Protein AF-A0A7K2CS00-F1 (afdb_monomer_lite)

Foldseek 3Di:
DDDPVCVVVVLCVCCVVPNPVSSVVVVVVVVVVVVVVVVCLVVVPADDPVVCLLCQCVCVVVVVVPDPSVVSYDDDDPVSSVVSVVCNVVVVVVCVVPVPPPPD

Sequence (104 aa):
MTDPDQLPEARAAVVDRLGEAALVDAAGVIGAFQRMNRLADATGLPVDKPLAVLTAGLDDELGIQGFYTAQHSKRLPWVVRKLGQMMRPFGSVMMKVLAPKNDV

pLDDT: mean 82.12, std 12.41, range [46.59, 98.19]

Radius of gyration: 18.4 Å; chains: 1; bounding box: 37×36×40 Å

Secondary structure (DSSP, 8-state):
---GGGHHHHHHHHHHHHHHHHHHHHHHHHHHHHHHHHHHHHHTPPPPHHHHHHTTTHHHHTTGGGSGGGGGS-PPPHHHHHHHHHHHHHHHHHHHHHS-----

Structure (mmCIF, N/CA/C/O backbone):
data_AF-A0A7K2CS00-F1
#
_entry.id   AF-A0A7K2CS00-F1
#
loop_
_atom_site.group_PDB
_atom_site.id
_atom_site.type_symbol
_atom_site.label_atom_id
_atom_site.label_alt_id
_atom_site.label_comp_id
_atom_site.label_asym_id
_atom_site.label_entity_id
_atom_site.label_seq_id
_atom_site.pdbx_PDB_ins_code
_atom_site.Cartn_x
_atom_site.Cartn_y
_atom_site.Cartn_z
_atom_site.occupancy
_atom_site.B_iso_or_equiv
_atom_site.auth_seq_id
_atom_site.auth_comp_id
_atom_site.auth_asym_id
_atom_site.auth_atom_id
_atom_site.pdbx_PDB_model_num
ATOM 1 N N . MET A 1 1 ? -10.227 7.711 -9.360 1.00 47.72 1 MET A N 1
ATOM 2 C CA . MET A 1 1 ? -10.472 8.911 -8.532 1.00 47.72 1 MET A CA 1
ATOM 3 C C . MET A 1 1 ? -11.641 8.573 -7.639 1.00 47.72 1 MET A C 1
ATOM 5 O O . MET A 1 1 ? -12.646 8.128 -8.168 1.00 47.72 1 MET A O 1
ATOM 9 N N . THR A 1 2 ? -11.458 8.639 -6.322 1.00 54.97 2 THR A N 1
ATOM 10 C CA . THR A 1 2 ? -12.511 8.340 -5.347 1.00 54.97 2 THR A CA 1
ATOM 11 C C . THR A 1 2 ? -13.691 9.265 -5.594 1.00 54.97 2 THR A C 1
ATOM 13 O O . THR A 1 2 ? -13.493 10.476 -5.670 1.00 54.97 2 THR A O 1
ATOM 16 N N . ASP A 1 3 ? -14.878 8.696 -5.739 1.00 69.81 3 ASP A N 1
ATOM 17 C CA . ASP A 1 3 ? -16.114 9.461 -5.739 1.00 69.81 3 ASP A CA 1
ATOM 18 C C . ASP A 1 3 ? -16.366 9.928 -4.291 1.00 69.81 3 ASP A C 1
ATOM 20 O O . ASP A 1 3 ? -16.501 9.072 -3.406 1.00 69.81 3 ASP A O 1
ATOM 24 N N . PRO A 1 4 ? -16.326 11.242 -3.986 1.00 72.88 4 PRO A N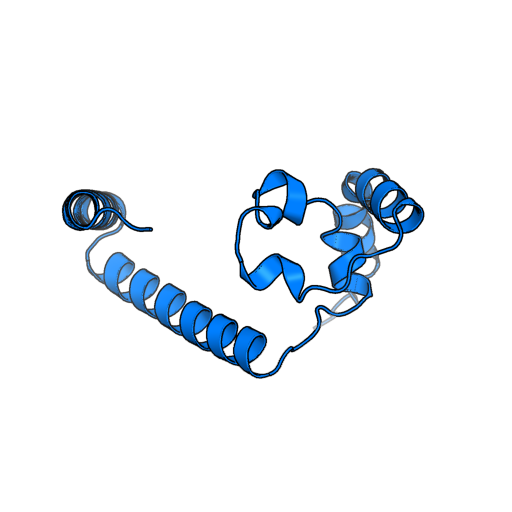 1
ATOM 25 C CA . PRO A 1 4 ? -16.518 11.751 -2.625 1.00 72.88 4 PRO A CA 1
ATOM 26 C C . PRO A 1 4 ? -17.820 11.254 -1.995 1.00 72.88 4 PRO A C 1
ATOM 28 O O . PRO A 1 4 ? -17.876 11.062 -0.778 1.00 72.88 4 PRO A O 1
ATOM 31 N N . ASP A 1 5 ? -18.816 10.977 -2.834 1.00 82.31 5 ASP A N 1
ATOM 32 C CA . ASP A 1 5 ? -20.148 10.548 -2.432 1.00 82.31 5 ASP A CA 1
ATOM 33 C C . ASP A 1 5 ? -20.166 9.093 -1.920 1.00 82.31 5 ASP A C 1
ATOM 35 O O . ASP A 1 5 ? -21.040 8.724 -1.140 1.00 82.31 5 ASP A O 1
ATOM 39 N N . GLN A 1 6 ? -19.156 8.278 -2.259 1.00 87.94 6 GLN A N 1
ATOM 40 C CA . GLN A 1 6 ? -19.034 6.877 -1.814 1.00 87.94 6 GLN A CA 1
ATOM 41 C C . GLN A 1 6 ? -18.265 6.712 -0.493 1.00 87.94 6 GLN A C 1
ATOM 43 O O . GLN A 1 6 ? -18.300 5.652 0.139 1.00 87.94 6 GLN A O 1
ATOM 48 N N . LEU A 1 7 ? -17.543 7.744 -0.046 1.00 89.75 7 LEU A N 1
ATOM 49 C CA . LEU A 1 7 ? -16.740 7.671 1.179 1.00 89.75 7 LEU A CA 1
ATOM 50 C C . LEU A 1 7 ? -17.563 7.427 2.455 1.00 89.75 7 LEU A C 1
ATOM 52 O O . LEU A 1 7 ? -17.100 6.644 3.291 1.00 89.75 7 LEU A O 1
ATOM 56 N N . PRO A 1 8 ? -18.734 8.064 2.659 1.00 93.44 8 PRO A N 1
ATOM 57 C CA . PRO A 1 8 ? -19.560 7.801 3.834 1.00 93.44 8 PRO A CA 1
ATOM 58 C C . PRO A 1 8 ? -20.014 6.340 3.909 1.00 93.44 8 PRO A C 1
ATOM 60 O O . PRO A 1 8 ? -19.909 5.728 4.970 1.00 93.44 8 PRO A O 1
ATOM 63 N N . GLU A 1 9 ? -20.433 5.766 2.779 1.00 94.12 9 GLU A N 1
ATOM 64 C CA . GLU A 1 9 ? -20.885 4.374 2.689 1.00 94.12 9 GLU A CA 1
ATOM 65 C C . GLU A 1 9 ? -19.754 3.392 3.022 1.00 94.12 9 GLU A C 1
ATOM 67 O O . GLU A 1 9 ? -19.920 2.507 3.861 1.00 94.12 9 GLU A O 1
ATOM 72 N N . ALA A 1 10 ? -18.564 3.593 2.447 1.00 93.06 10 ALA A N 1
ATOM 73 C CA . ALA A 1 10 ? -17.408 2.746 2.733 1.00 93.06 10 ALA A CA 1
ATOM 74 C C . ALA A 1 10 ? -16.978 2.814 4.211 1.00 93.06 10 ALA A C 1
ATOM 76 O O . ALA A 1 10 ? -16.615 1.796 4.802 1.00 93.06 10 ALA A O 1
ATOM 77 N N . ARG A 1 11 ? -17.032 4.002 4.833 1.00 94.75 11 ARG A N 1
ATOM 78 C CA . ARG A 1 11 ? -16.734 4.164 6.267 1.00 94.75 11 ARG A CA 1
ATOM 79 C C . ARG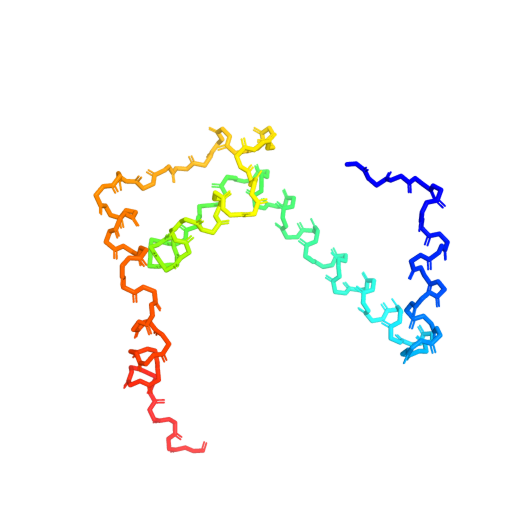 A 1 11 ? -17.756 3.436 7.130 1.00 94.75 11 ARG A C 1
ATOM 81 O O . ARG A 1 11 ? -17.345 2.707 8.029 1.00 94.75 11 ARG A O 1
ATOM 88 N N . ALA A 1 12 ? -19.045 3.604 6.834 1.00 96.31 12 ALA A N 1
ATOM 89 C CA . ALA A 1 12 ? -20.119 2.912 7.538 1.00 96.31 12 ALA A CA 1
ATOM 90 C C . ALA A 1 12 ? -19.944 1.390 7.444 1.00 96.31 12 ALA A C 1
ATOM 92 O O . ALA A 1 12 ? -19.944 0.715 8.466 1.00 96.31 12 ALA A O 1
ATOM 93 N N . ALA A 1 13 ? -19.652 0.857 6.254 1.00 96.44 13 ALA A N 1
ATOM 94 C CA . ALA A 1 13 ? -19.437 -0.575 6.060 1.00 96.44 13 ALA A CA 1
ATOM 95 C C . ALA A 1 13 ? -18.275 -1.141 6.901 1.00 96.44 13 ALA A C 1
ATOM 97 O O . ALA A 1 13 ? -18.370 -2.253 7.424 1.00 96.44 13 ALA A O 1
ATOM 98 N N . VAL A 1 14 ? -17.176 -0.391 7.048 1.00 96.75 14 VAL A N 1
ATOM 99 C CA . VAL A 1 14 ? -16.045 -0.801 7.898 1.00 96.75 14 VAL A CA 1
ATOM 100 C C . VAL A 1 14 ? -16.429 -0.754 9.376 1.00 96.75 14 VAL A C 1
ATOM 102 O O . VAL A 1 14 ? -16.157 -1.716 10.093 1.00 96.75 14 VAL A O 1
ATOM 105 N N . VAL A 1 15 ? -17.084 0.320 9.827 1.00 98.00 15 VAL A N 1
ATOM 106 C CA . VAL A 1 15 ? -17.517 0.464 11.22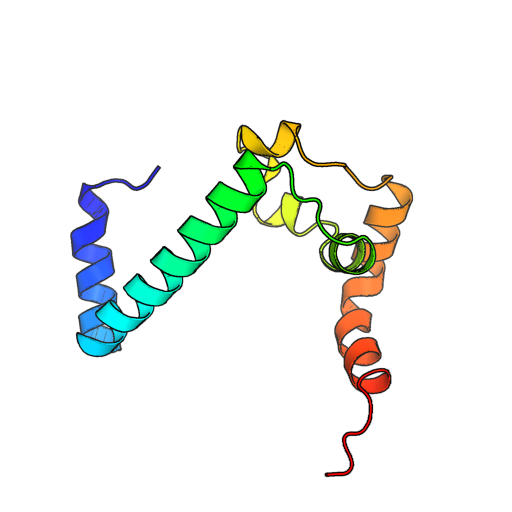7 1.00 98.00 15 VAL A CA 1
ATOM 107 C C . VAL A 1 15 ? -18.525 -0.620 11.602 1.00 98.00 15 VAL A C 1
ATOM 109 O O . VAL A 1 15 ? -18.341 -1.280 12.621 1.00 98.00 15 VAL A O 1
ATOM 112 N N . ASP A 1 16 ? -19.517 -0.883 10.753 1.00 98.19 16 ASP A N 1
ATOM 113 C CA . ASP A 1 16 ? -20.550 -1.896 10.993 1.00 98.19 16 ASP A CA 1
ATOM 114 C C . ASP A 1 16 ? -19.970 -3.311 11.119 1.00 98.19 16 ASP A C 1
ATOM 116 O O . ASP A 1 16 ? -20.505 -4.150 11.844 1.00 98.19 16 ASP A O 1
ATOM 120 N N . ARG A 1 17 ? -18.877 -3.606 10.405 1.00 98.00 17 ARG A N 1
ATOM 121 C CA . ARG A 1 17 ? -18.262 -4.942 10.394 1.00 98.00 17 ARG A CA 1
ATOM 122 C C . ARG A 1 17 ? -17.140 -5.121 11.405 1.00 98.00 17 ARG A C 1
ATOM 124 O O . ARG A 1 17 ? -16.955 -6.237 11.883 1.00 98.00 17 ARG A O 1
ATOM 131 N N . LEU A 1 18 ? -16.364 -4.073 11.671 1.00 97.44 18 LEU A N 1
ATOM 132 C CA . LEU A 1 18 ? -15.081 -4.161 12.379 1.00 97.44 18 LEU A CA 1
ATOM 133 C C . LEU A 1 18 ? -14.942 -3.143 13.524 1.00 97.44 18 LEU A C 1
ATOM 135 O O . LEU A 1 18 ? -14.003 -3.243 14.313 1.00 97.44 18 LEU A O 1
ATOM 139 N N . GLY A 1 19 ? -15.868 -2.190 13.643 1.00 97.94 19 GLY A N 1
ATOM 140 C CA . GLY A 1 19 ? -15.863 -1.142 14.661 1.00 97.94 19 GLY A CA 1
ATOM 141 C C . GLY A 1 19 ? -15.028 0.090 14.298 1.00 97.94 19 GLY A C 1
ATOM 142 O O . GLY A 1 19 ? -14.237 0.106 13.354 1.00 97.94 19 GLY A O 1
ATOM 143 N N . GLU A 1 20 ? -15.202 1.155 15.082 1.00 97.69 20 GLU A N 1
ATOM 144 C CA . GLU A 1 20 ? -14.547 2.450 14.851 1.00 97.69 20 GLU A CA 1
ATOM 145 C C . GLU A 1 20 ? -13.020 2.385 14.970 1.00 97.69 20 GLU A C 1
ATOM 147 O O . GLU A 1 20 ? -12.312 2.995 14.169 1.00 97.69 20 GLU A O 1
ATOM 152 N N . ALA A 1 21 ? -12.496 1.608 15.924 1.00 97.69 21 ALA A N 1
ATOM 153 C CA . ALA A 1 21 ? -11.053 1.440 16.101 1.00 97.69 21 ALA A CA 1
ATOM 154 C C . ALA A 1 21 ? -10.392 0.851 14.841 1.00 97.69 21 ALA A C 1
ATOM 156 O O . ALA A 1 21 ? -9.374 1.363 14.379 1.00 97.69 21 ALA A O 1
ATOM 157 N N . ALA A 1 22 ? -11.025 -0.147 14.215 1.00 97.12 22 ALA A N 1
ATOM 158 C CA . ALA A 1 22 ? -10.524 -0.745 12.981 1.00 97.12 22 ALA A CA 1
ATOM 159 C C . ALA A 1 22 ? -10.530 0.244 11.803 1.00 97.12 22 ALA A C 1
ATOM 161 O O . ALA A 1 22 ? -9.631 0.202 10.962 1.00 97.12 22 ALA A O 1
ATOM 162 N N . LEU A 1 23 ? -11.503 1.164 11.742 1.00 97.19 23 LEU A N 1
ATOM 163 C CA . LEU A 1 23 ? -11.503 2.236 10.743 1.00 97.19 23 LEU A CA 1
ATOM 164 C C . LEU A 1 23 ? -10.296 3.172 10.926 1.00 97.19 23 LEU A C 1
ATOM 166 O O . LEU A 1 23 ? -9.670 3.561 9.936 1.00 97.19 23 LEU A O 1
ATOM 170 N N . VAL A 1 24 ? -9.963 3.526 12.171 1.00 97.62 24 VAL A N 1
ATOM 171 C CA . VAL A 1 24 ? -8.796 4.367 12.491 1.00 97.62 24 VAL A CA 1
ATOM 172 C C . VAL A 1 24 ? -7.497 3.660 12.104 1.00 97.62 24 VAL A C 1
ATOM 174 O O . VAL A 1 24 ? -6.665 4.254 11.412 1.00 97.62 24 VAL A O 1
ATOM 177 N N . ASP A 1 25 ? -7.353 2.386 12.465 1.00 97.69 25 ASP A N 1
ATOM 178 C CA . ASP A 1 25 ? -6.171 1.590 12.125 1.00 97.69 25 ASP A CA 1
ATOM 179 C C . ASP A 1 25 ? -6.002 1.451 10.606 1.00 97.69 25 ASP A C 1
ATOM 181 O O . ASP A 1 25 ? -4.917 1.700 10.066 1.00 97.69 25 ASP A O 1
ATOM 185 N N . ALA A 1 26 ? -7.086 1.140 9.887 1.00 95.94 26 ALA A N 1
ATOM 186 C CA . ALA A 1 26 ? -7.079 1.054 8.430 1.00 95.94 26 ALA A CA 1
ATOM 187 C C . ALA A 1 26 ? -6.661 2.385 7.786 1.00 95.94 26 ALA A C 1
ATOM 189 O O . ALA A 1 26 ? -5.820 2.401 6.882 1.00 95.94 26 ALA A O 1
ATOM 190 N N . ALA A 1 27 ? -7.192 3.511 8.273 1.00 95.81 27 ALA A N 1
ATOM 191 C CA . ALA A 1 27 ? -6.805 4.836 7.796 1.00 95.81 27 ALA A CA 1
ATOM 192 C C . ALA A 1 27 ? -5.312 5.123 8.038 1.00 95.81 27 ALA A C 1
ATOM 194 O O . ALA A 1 27 ? -4.644 5.673 7.157 1.00 95.81 27 ALA A O 1
ATOM 195 N N . GLY A 1 28 ? -4.773 4.708 9.189 1.00 97.25 28 GLY A N 1
ATOM 196 C CA . GLY A 1 28 ? -3.349 4.819 9.509 1.00 97.25 28 GLY A CA 1
ATOM 197 C C . GLY A 1 28 ? -2.465 4.034 8.537 1.00 97.25 28 GLY A C 1
ATOM 198 O O . GLY A 1 28 ? -1.514 4.588 7.975 1.00 97.25 28 GLY A O 1
ATOM 199 N N . VAL A 1 29 ? -2.815 2.773 8.270 1.00 96.88 29 VAL A N 1
ATOM 200 C CA . VAL A 1 29 ? -2.105 1.916 7.307 1.00 96.88 29 VAL A CA 1
ATOM 201 C C . VAL A 1 29 ? -2.139 2.531 5.906 1.00 96.88 29 VAL A C 1
ATOM 203 O O . VAL A 1 29 ? -1.088 2.722 5.289 1.00 96.88 29 VAL A O 1
ATOM 206 N N . ILE A 1 30 ? -3.323 2.916 5.420 1.00 94.88 30 ILE A N 1
ATOM 207 C CA . ILE A 1 30 ? -3.491 3.535 4.095 1.00 94.88 30 ILE A CA 1
ATOM 208 C C . ILE A 1 30 ? -2.653 4.815 3.985 1.00 94.88 30 ILE A C 1
ATOM 210 O O . ILE A 1 30 ? -1.945 5.009 2.994 1.00 94.88 30 ILE A O 1
ATOM 214 N N . GLY A 1 31 ? -2.681 5.672 5.009 1.00 95.62 31 GLY A N 1
ATOM 215 C CA . GLY A 1 31 ? -1.889 6.901 5.048 1.00 95.62 31 GLY A CA 1
ATOM 216 C C . GLY A 1 31 ? -0.382 6.639 4.974 1.00 95.62 31 GLY A C 1
ATOM 217 O O . GLY A 1 31 ? 0.329 7.311 4.217 1.00 95.62 31 GLY A O 1
ATOM 218 N N . ALA A 1 32 ? 0.107 5.632 5.702 1.00 96.12 32 ALA A N 1
ATOM 219 C CA . ALA A 1 32 ? 1.513 5.243 5.680 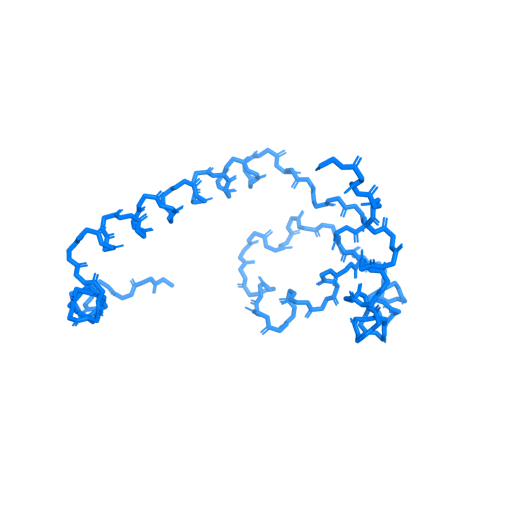1.00 96.12 32 ALA A CA 1
ATOM 220 C C . ALA A 1 32 ? 1.957 4.761 4.287 1.00 96.12 32 ALA A C 1
ATOM 222 O O . ALA A 1 32 ? 2.989 5.221 3.785 1.00 96.12 32 ALA A O 1
ATOM 223 N N . PHE A 1 33 ? 1.165 3.902 3.635 1.00 94.88 33 PHE A N 1
ATOM 224 C CA . PHE A 1 33 ? 1.451 3.429 2.275 1.00 94.88 33 PHE A CA 1
ATOM 225 C C . PHE A 1 33 ? 1.368 4.548 1.240 1.00 94.88 33 PHE A C 1
ATOM 227 O O . PHE A 1 33 ? 2.254 4.665 0.395 1.00 94.88 33 PHE A O 1
ATOM 234 N N . GLN A 1 34 ? 0.383 5.439 1.350 1.00 93.00 34 GLN A N 1
ATOM 235 C CA . GLN A 1 34 ? 0.257 6.568 0.431 1.00 93.00 34 GLN A CA 1
ATOM 236 C C . GLN A 1 34 ? 1.475 7.499 0.490 1.00 93.00 34 GLN A C 1
ATOM 238 O O . GLN A 1 34 ? 1.921 8.012 -0.539 1.00 93.00 34 GLN A O 1
ATOM 243 N N . ARG A 1 35 ? 2.045 7.712 1.683 1.00 95.00 35 ARG A N 1
ATOM 244 C CA . ARG A 1 35 ? 3.299 8.461 1.839 1.00 95.00 35 ARG A CA 1
ATOM 245 C C . ARG A 1 35 ? 4.461 7.762 1.128 1.00 95.00 35 ARG A C 1
ATOM 247 O O . ARG A 1 35 ? 5.217 8.430 0.429 1.00 95.00 35 ARG A O 1
ATOM 254 N N . MET A 1 36 ? 4.601 6.448 1.303 1.00 92.94 36 MET A N 1
ATOM 255 C CA . MET A 1 36 ? 5.677 5.672 0.674 1.00 92.94 36 MET A CA 1
ATOM 256 C C . MET A 1 36 ? 5.562 5.674 -0.852 1.00 92.94 36 MET A C 1
ATOM 258 O O . MET A 1 36 ? 6.561 5.917 -1.522 1.00 92.94 36 MET A O 1
ATOM 262 N N . ASN A 1 37 ? 4.352 5.516 -1.392 1.00 89.06 37 ASN A N 1
ATOM 263 C CA . ASN A 1 37 ? 4.105 5.571 -2.833 1.00 89.06 37 ASN A CA 1
ATOM 264 C C . ASN A 1 37 ? 4.530 6.920 -3.421 1.00 89.06 37 ASN A C 1
ATOM 266 O O . ASN A 1 37 ? 5.304 6.957 -4.370 1.00 89.06 37 ASN A O 1
ATOM 270 N N . ARG A 1 38 ? 4.125 8.037 -2.798 1.00 90.06 38 ARG A N 1
ATOM 271 C CA . ARG A 1 38 ? 4.543 9.374 -3.256 1.00 90.06 38 ARG A CA 1
ATOM 272 C C . ARG A 1 38 ? 6.058 9.566 -3.214 1.00 90.06 38 ARG A C 1
ATOM 274 O O . ARG A 1 38 ? 6.604 10.206 -4.105 1.00 90.06 38 ARG A O 1
ATOM 281 N N . LEU A 1 39 ? 6.735 9.037 -2.192 1.00 91.25 39 LEU A N 1
ATOM 282 C CA . LEU A 1 39 ? 8.194 9.105 -2.103 1.00 91.25 39 LEU A CA 1
ATOM 283 C C . LEU A 1 39 ? 8.862 8.280 -3.212 1.00 91.25 39 LEU A C 1
ATOM 285 O O . LEU A 1 39 ? 9.806 8.759 -3.839 1.00 91.25 39 LEU A O 1
ATOM 289 N N . ALA A 1 40 ? 8.368 7.068 -3.472 1.00 88.00 40 ALA A N 1
ATOM 290 C CA . ALA A 1 40 ? 8.870 6.208 -4.541 1.00 88.00 40 ALA A CA 1
ATOM 291 C C . ALA A 1 40 ? 8.664 6.852 -5.921 1.00 88.00 40 ALA A C 1
ATOM 293 O O . ALA A 1 40 ? 9.612 6.922 -6.701 1.00 88.00 40 ALA A O 1
ATOM 294 N N . ASP A 1 41 ? 7.479 7.410 -6.176 1.00 85.62 41 ASP A N 1
ATOM 295 C CA . ASP A 1 41 ? 7.156 8.116 -7.419 1.00 85.62 41 ASP A CA 1
ATOM 296 C C . ASP A 1 41 ? 8.034 9.363 -7.613 1.00 85.62 41 ASP A C 1
ATOM 298 O O . ASP A 1 41 ? 8.560 9.588 -8.701 1.00 85.62 41 ASP A O 1
ATOM 302 N N . ALA A 1 42 ? 8.243 10.159 -6.557 1.00 88.38 42 ALA A N 1
ATOM 303 C CA . ALA A 1 42 ? 9.049 11.381 -6.624 1.00 88.38 42 ALA A CA 1
ATOM 304 C C . ALA A 1 42 ? 10.548 11.113 -6.834 1.00 88.38 42 ALA A C 1
ATOM 306 O O . ALA A 1 42 ? 11.248 11.939 -7.415 1.00 88.38 42 ALA A O 1
ATOM 307 N N . THR A 1 43 ? 11.049 9.975 -6.351 1.00 89.00 43 THR A N 1
ATOM 308 C CA . THR A 1 43 ? 12.474 9.607 -6.434 1.00 89.00 43 THR A CA 1
ATOM 309 C C . THR A 1 43 ? 12.783 8.639 -7.574 1.00 89.00 43 THR A C 1
ATOM 311 O O . THR A 1 43 ? 13.952 8.410 -7.880 1.00 89.00 43 THR A O 1
ATOM 314 N N . GLY A 1 44 ? 11.757 8.073 -8.215 1.00 84.88 44 GLY A N 1
ATOM 315 C CA . GLY A 1 44 ? 11.915 7.039 -9.234 1.00 84.88 44 GLY A CA 1
ATOM 316 C C . GLY A 1 44 ? 12.463 5.724 -8.674 1.00 84.88 44 GLY A C 1
ATOM 317 O O . GLY A 1 44 ? 13.224 5.043 -9.367 1.00 84.88 44 GLY A O 1
ATOM 318 N N . LEU A 1 45 ? 12.124 5.379 -7.424 1.00 84.50 45 LEU A N 1
ATOM 319 C CA . LEU A 1 45 ? 12.620 4.173 -6.759 1.00 84.50 45 LEU A CA 1
ATOM 320 C C . LEU A 1 45 ? 12.202 2.919 -7.556 1.00 84.50 45 LEU A C 1
ATOM 322 O O . LEU A 1 45 ? 11.006 2.662 -7.708 1.00 84.50 45 LEU A O 1
ATOM 326 N N . PRO A 1 46 ? 13.152 2.128 -8.091 1.00 81.38 46 PRO A N 1
ATOM 327 C CA . PRO A 1 46 ? 12.811 0.966 -8.895 1.00 81.38 46 PRO A CA 1
ATOM 328 C C . PRO A 1 46 ? 12.340 -0.196 -8.018 1.00 81.38 46 PRO A C 1
ATOM 330 O O . PRO A 1 46 ? 12.802 -0.378 -6.895 1.00 81.38 46 PRO A O 1
ATOM 333 N N . VAL A 1 47 ? 11.480 -1.044 -8.581 1.00 82.88 47 VAL A N 1
ATOM 334 C CA . VAL A 1 47 ? 11.172 -2.350 -7.989 1.00 82.88 47 VAL A CA 1
ATOM 335 C C . VAL A 1 47 ? 12.388 -3.264 -8.138 1.00 82.88 47 VAL A C 1
ATOM 337 O O . VAL A 1 47 ? 12.957 -3.381 -9.230 1.00 82.88 47 VAL A O 1
ATOM 340 N N . ASP A 1 48 ? 12.769 -3.941 -7.057 1.00 85.25 48 ASP A N 1
ATOM 341 C CA . ASP A 1 48 ? 13.870 -4.901 -7.070 1.00 85.25 48 ASP A CA 1
ATOM 342 C C . ASP A 1 48 ? 13.628 -6.022 -8.083 1.00 85.25 48 ASP A C 1
ATOM 344 O O . ASP A 1 48 ? 12.528 -6.565 -8.190 1.00 85.25 48 ASP A O 1
ATOM 348 N N . LYS A 1 49 ? 14.674 -6.417 -8.819 1.00 81.81 49 LYS A N 1
ATOM 349 C CA . LYS A 1 49 ? 14.559 -7.389 -9.922 1.00 81.81 49 LYS A CA 1
ATOM 350 C C . LYS A 1 49 ? 13.886 -8.713 -9.519 1.00 81.81 49 LYS A C 1
ATOM 352 O O . LYS A 1 49 ? 13.021 -9.153 -10.274 1.00 81.81 49 LYS A O 1
ATOM 357 N N . PRO A 1 50 ? 14.222 -9.357 -8.380 1.00 82.56 50 PRO A N 1
ATOM 358 C CA . PRO A 1 50 ? 13.559 -10.597 -7.977 1.00 82.56 50 PRO A CA 1
ATOM 359 C C . PRO A 1 50 ? 12.064 -10.388 -7.726 1.00 82.56 50 PRO A C 1
ATOM 361 O O . PRO A 1 50 ? 11.241 -11.170 -8.199 1.00 82.56 50 PRO A O 1
ATOM 364 N N . LEU A 1 51 ? 11.710 -9.291 -7.052 1.00 82.38 51 LEU A N 1
ATOM 365 C CA . LEU A 1 51 ? 10.322 -8.943 -6.782 1.00 82.38 51 LEU A CA 1
ATOM 366 C C . LEU A 1 51 ? 9.570 -8.631 -8.079 1.00 82.38 51 LEU A C 1
ATOM 368 O O . LEU A 1 51 ? 8.468 -9.131 -8.260 1.00 82.38 51 LEU A O 1
ATOM 372 N N . ALA A 1 52 ? 10.185 -7.905 -9.015 1.00 82.88 52 ALA A N 1
ATOM 373 C CA . ALA A 1 52 ? 9.606 -7.599 -10.321 1.00 82.88 52 ALA A CA 1
ATOM 374 C C . ALA A 1 52 ? 9.304 -8.862 -11.149 1.00 82.88 52 ALA A C 1
ATOM 376 O O . ALA A 1 52 ? 8.322 -8.895 -11.888 1.00 82.88 52 ALA A O 1
ATOM 377 N N . VAL A 1 53 ? 10.132 -9.909 -11.041 1.00 82.62 53 VAL A N 1
ATOM 378 C CA . VAL A 1 53 ? 9.881 -11.201 -11.704 1.00 82.62 53 VAL A CA 1
ATOM 379 C C . VAL A 1 53 ? 8.733 -11.948 -11.026 1.00 82.62 53 VAL A C 1
ATOM 381 O O . VAL A 1 53 ? 7.865 -12.481 -11.717 1.00 82.62 53 VAL A O 1
ATOM 384 N N . LEU A 1 54 ? 8.687 -11.953 -9.690 1.00 81.62 54 LEU A N 1
ATOM 385 C CA . LEU A 1 54 ? 7.599 -12.576 -8.927 1.00 81.62 54 LEU A CA 1
ATOM 386 C C . LEU A 1 54 ? 6.250 -11.901 -9.206 1.00 81.62 54 LEU A C 1
ATOM 388 O O . LEU A 1 54 ? 5.234 -12.573 -9.392 1.00 81.62 54 LEU A O 1
ATOM 392 N N . THR A 1 55 ? 6.244 -10.573 -9.299 1.00 81.62 55 THR A N 1
ATOM 393 C CA . THR A 1 55 ? 5.046 -9.779 -9.582 1.00 81.62 55 THR A CA 1
ATOM 394 C C . THR A 1 55 ? 4.780 -9.605 -11.077 1.00 81.62 55 THR A C 1
ATOM 3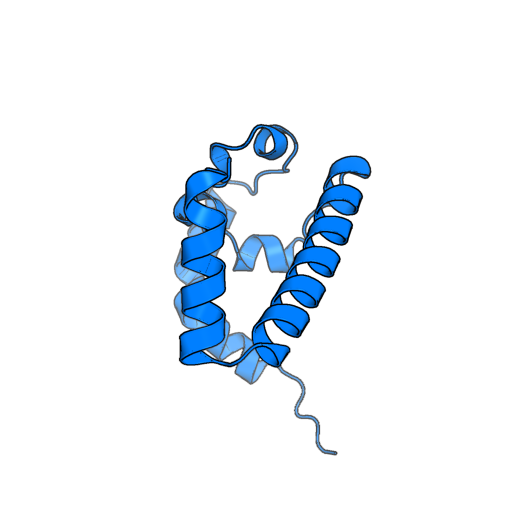96 O O . THR A 1 55 ? 3.797 -8.968 -11.447 1.00 81.62 55 THR A O 1
ATOM 399 N N . ALA A 1 56 ? 5.560 -10.236 -11.963 1.00 82.62 56 ALA A N 1
ATOM 400 C CA . ALA A 1 56 ? 5.438 -10.057 -13.410 1.00 82.62 56 ALA A CA 1
ATOM 401 C C . ALA A 1 56 ? 4.051 -10.459 -13.934 1.00 82.62 56 ALA A C 1
ATOM 403 O O . ALA A 1 56 ? 3.717 -11.644 -13.932 1.00 82.62 56 ALA A O 1
ATOM 404 N N . GLY A 1 57 ? 3.248 -9.492 -14.386 1.00 78.38 57 GLY A N 1
ATOM 405 C CA . GLY A 1 57 ? 1.872 -9.695 -14.848 1.00 78.38 57 GLY A CA 1
ATOM 406 C C . GLY A 1 57 ? 0.786 -9.283 -13.849 1.00 78.38 57 GLY A C 1
ATOM 407 O O . GLY A 1 57 ? -0.376 -9.262 -14.232 1.00 78.38 57 GLY A O 1
ATOM 408 N N . LEU A 1 58 ? 1.129 -8.964 -12.590 1.00 83.38 58 LEU A N 1
ATOM 409 C CA . LEU A 1 58 ? 0.165 -8.422 -11.613 1.00 83.38 58 LEU A CA 1
ATOM 410 C C . LEU A 1 58 ? -0.185 -6.985 -11.998 1.00 83.38 58 LEU A C 1
ATOM 412 O O . LEU A 1 58 ? -1.301 -6.540 -11.790 1.00 83.38 58 LEU A O 1
ATOM 416 N N . ASP A 1 59 ? 0.771 -6.280 -12.594 1.00 82.00 59 ASP A N 1
ATOM 417 C CA . ASP A 1 59 ? 0.594 -4.963 -13.190 1.00 82.00 59 ASP A CA 1
ATOM 418 C C . ASP A 1 59 ? -0.499 -4.943 -14.264 1.00 82.00 59 ASP A C 1
ATOM 420 O O . ASP A 1 59 ? -1.291 -4.001 -14.310 1.00 82.00 59 ASP A O 1
ATOM 424 N N . ASP A 1 60 ? -0.566 -5.986 -15.093 1.00 83.00 60 ASP A N 1
ATOM 425 C CA . ASP A 1 60 ? -1.592 -6.115 -16.130 1.00 83.00 60 ASP A CA 1
ATOM 426 C C . ASP A 1 60 ? -2.955 -6.500 -15.524 1.00 83.00 60 ASP A C 1
ATOM 428 O O . ASP A 1 60 ? -3.973 -5.917 -15.889 1.00 83.00 60 ASP A O 1
ATOM 432 N N . GLU A 1 61 ? -2.975 -7.427 -14.560 1.00 85.62 61 GLU A N 1
ATOM 433 C CA . GLU A 1 61 ? -4.192 -7.882 -13.865 1.00 85.62 61 GLU A CA 1
ATOM 434 C C . GLU A 1 61 ? -4.858 -6.769 -13.045 1.00 85.62 61 GLU A C 1
ATOM 436 O O . GLU A 1 61 ? -6.075 -6.606 -13.070 1.00 85.62 61 GLU A O 1
ATOM 441 N N . LEU A 1 62 ? -4.049 -5.962 -12.359 1.00 85.44 62 LEU A N 1
ATOM 442 C CA . LEU A 1 62 ? -4.502 -4.825 -11.560 1.00 85.44 62 LEU A CA 1
ATOM 443 C C . LEU A 1 62 ? -4.785 -3.575 -12.411 1.00 85.44 62 LEU A C 1
ATOM 445 O O . LEU A 1 62 ? -5.169 -2.540 -11.867 1.00 85.44 62 LEU A O 1
ATOM 449 N N . GLY A 1 63 ? -4.565 -3.634 -13.730 1.00 85.12 63 GLY A N 1
ATOM 450 C CA . GLY A 1 63 ? -4.785 -2.503 -14.633 1.00 85.12 63 GLY A CA 1
ATOM 451 C C . GLY A 1 63 ? -3.861 -1.310 -14.366 1.00 85.12 63 GLY A C 1
ATOM 452 O O . GLY A 1 63 ? -4.190 -0.180 -14.732 1.00 85.12 63 GLY A O 1
ATOM 453 N N . ILE A 1 64 ? -2.692 -1.536 -13.753 1.00 84.38 64 ILE A N 1
ATOM 454 C CA . ILE A 1 64 ? -1.770 -0.464 -13.339 1.00 84.38 64 ILE A CA 1
ATOM 455 C C . ILE A 1 64 ? -1.270 0.338 -14.551 1.00 84.38 64 ILE A C 1
ATOM 457 O O . ILE A 1 64 ? -0.996 1.531 -14.447 1.00 84.38 64 ILE A O 1
ATOM 461 N N . GLN A 1 65 ? -1.230 -0.290 -15.728 1.00 82.31 65 GLN A N 1
ATOM 462 C CA . GLN A 1 65 ? -0.822 0.343 -16.985 1.00 82.31 65 GLN A CA 1
ATOM 463 C C . GLN A 1 65 ? -1.710 1.528 -17.406 1.00 82.31 65 GLN A C 1
ATOM 465 O O . GLN A 1 65 ? -1.290 2.318 -18.248 1.00 82.31 65 GLN A O 1
ATOM 470 N N . GLY A 1 66 ? -2.920 1.658 -16.847 1.00 84.00 66 GLY A N 1
ATOM 471 C CA . GLY A 1 66 ? -3.814 2.789 -17.108 1.00 84.00 66 GLY A CA 1
ATOM 472 C C . GLY A 1 66 ? -3.449 4.071 -16.351 1.00 84.00 66 GLY A C 1
ATOM 473 O O . GLY A 1 66 ? -3.993 5.131 -16.658 1.00 84.00 66 GLY A O 1
ATOM 474 N N . PHE A 1 67 ? -2.545 4.007 -15.369 1.00 83.06 67 PHE A N 1
ATOM 475 C CA . PHE A 1 67 ? -2.127 5.182 -14.605 1.00 83.06 67 PHE A CA 1
ATOM 476 C C . PHE A 1 67 ? -0.966 5.913 -15.279 1.00 83.06 67 PHE A C 1
ATOM 478 O O . PHE A 1 67 ? -0.024 5.299 -15.773 1.00 83.06 67 PHE A O 1
ATOM 485 N N . TYR A 1 68 ? -0.992 7.247 -15.213 1.00 81.94 68 TYR A N 1
ATOM 486 C CA . TYR A 1 68 ? 0.047 8.117 -15.777 1.00 81.94 68 TYR A CA 1
ATOM 487 C C . TYR A 1 68 ? 1.466 7.730 -15.328 1.00 81.94 68 TYR A C 1
ATOM 489 O O . TYR A 1 68 ? 2.398 7.737 -16.124 1.00 81.94 68 TYR A O 1
ATOM 497 N N . THR A 1 69 ? 1.641 7.326 -14.069 1.00 78.00 69 THR A N 1
ATOM 498 C CA . THR A 1 69 ? 2.950 6.961 -13.508 1.00 78.00 69 THR A CA 1
ATOM 499 C C . THR A 1 69 ? 3.537 5.674 -14.096 1.00 78.00 69 THR A C 1
ATOM 501 O O . THR A 1 69 ? 4.757 5.496 -14.066 1.00 78.00 69 THR A O 1
ATOM 504 N N . ALA A 1 70 ? 2.726 4.806 -14.713 1.00 81.56 70 ALA A N 1
ATOM 505 C CA . ALA A 1 70 ? 3.199 3.560 -15.320 1.00 81.56 70 ALA A CA 1
ATOM 506 C C . ALA A 1 70 ? 4.207 3.796 -16.459 1.00 81.56 70 ALA A C 1
ATOM 508 O O . ALA A 1 70 ? 5.074 2.954 -16.699 1.00 81.56 70 ALA A O 1
ATOM 509 N N . GLN A 1 71 ? 4.166 4.965 -17.109 1.00 80.69 71 GLN A N 1
ATOM 510 C CA . GLN A 1 71 ? 5.125 5.341 -18.154 1.00 80.69 71 GLN A CA 1
ATOM 511 C C . GLN A 1 71 ? 6.573 5.459 -17.642 1.00 80.69 71 GLN A C 1
ATOM 513 O O . GLN A 1 71 ? 7.514 5.365 -18.428 1.00 80.69 71 GLN A O 1
ATOM 518 N N . HIS A 1 72 ? 6.765 5.650 -16.332 1.00 78.38 72 HIS A N 1
ATOM 519 C CA . HIS A 1 72 ? 8.084 5.777 -15.706 1.00 78.38 72 HIS A CA 1
ATOM 520 C C . HIS A 1 72 ? 8.645 4.435 -15.206 1.00 78.38 72 HIS A C 1
ATOM 522 O O . HIS A 1 72 ? 9.785 4.369 -14.744 1.00 78.38 72 HIS A O 1
ATOM 528 N N . SER A 1 73 ? 7.877 3.348 -15.319 1.00 77.94 73 SER A N 1
ATOM 529 C CA . SER A 1 73 ? 8.279 2.026 -14.840 1.00 77.94 73 SER A CA 1
ATOM 530 C C . SER A 1 73 ? 9.139 1.275 -15.860 1.00 77.94 73 SER A C 1
ATOM 532 O O . SER A 1 73 ? 8.803 1.164 -17.041 1.00 77.94 73 SER A O 1
ATOM 534 N N . LYS A 1 74 ? 10.252 0.686 -15.402 1.00 77.19 74 LYS A N 1
ATOM 535 C CA . LYS A 1 74 ? 11.100 -0.174 -16.241 1.00 77.19 74 LYS A CA 1
ATOM 536 C C . LYS A 1 74 ? 10.405 -1.514 -16.462 1.00 77.19 74 LYS A C 1
ATOM 538 O O . LYS A 1 74 ? 10.224 -2.290 -15.527 1.00 77.19 74 LYS A O 1
ATOM 543 N N . ARG A 1 75 ? 10.041 -1.802 -17.712 1.00 72.81 75 ARG A N 1
ATOM 544 C CA . ARG A 1 75 ? 9.407 -3.073 -18.071 1.00 72.81 75 ARG A CA 1
ATOM 545 C C . ARG A 1 75 ? 10.441 -4.187 -18.164 1.00 72.81 75 ARG A C 1
ATOM 547 O O . ARG A 1 75 ? 11.498 -4.027 -18.774 1.00 72.81 75 ARG A O 1
ATOM 554 N N . LEU A 1 76 ? 10.104 -5.337 -17.589 1.00 79.00 76 LEU A N 1
ATOM 555 C CA . LEU A 1 76 ? 10.855 -6.561 -17.828 1.00 79.00 76 LEU A CA 1
ATOM 556 C C . LEU A 1 76 ? 10.706 -6.987 -19.298 1.00 79.00 76 LEU A C 1
ATOM 558 O O . LEU A 1 76 ? 9.628 -6.809 -19.877 1.00 79.00 76 LEU A O 1
ATOM 562 N N . PRO A 1 77 ? 11.744 -7.595 -19.900 1.00 82.38 77 PRO A N 1
ATOM 563 C CA . PRO A 1 77 ? 11.623 -8.211 -21.214 1.00 82.38 77 PRO A CA 1
ATOM 564 C C . PRO A 1 77 ? 10.457 -9.202 -21.236 1.00 82.38 77 PRO A C 1
ATOM 566 O O . PRO A 1 77 ? 10.238 -9.940 -20.273 1.00 82.38 77 PRO A O 1
ATOM 569 N N . TRP A 1 78 ? 9.723 -9.255 -22.346 1.00 79.25 78 TRP A N 1
ATOM 570 C CA . TRP A 1 78 ? 8.518 -10.082 -22.472 1.00 79.25 78 TRP A CA 1
ATOM 571 C C . TRP A 1 78 ? 8.767 -11.572 -22.159 1.00 79.25 78 TRP A C 1
ATOM 573 O O . TRP A 1 78 ? 7.907 -12.220 -21.565 1.00 79.25 78 TRP A O 1
ATOM 583 N N . VAL A 1 79 ? 9.963 -12.089 -22.478 1.00 81.19 79 VAL A N 1
ATOM 584 C CA . VAL A 1 79 ? 10.395 -13.465 -22.170 1.00 81.19 79 VAL A CA 1
ATOM 585 C C . VAL A 1 79 ? 10.435 -13.705 -20.661 1.00 81.19 79 VAL A C 1
ATOM 587 O O . VAL A 1 79 ? 9.901 -14.695 -20.168 1.00 81.19 79 VAL A O 1
ATOM 590 N N . VAL A 1 80 ? 11.015 -12.762 -19.912 1.00 80.25 80 VAL A N 1
ATOM 591 C CA . VAL A 1 80 ? 11.116 -12.831 -18.448 1.00 80.25 80 VAL A CA 1
ATOM 592 C C . VAL A 1 80 ? 9.729 -12.723 -17.814 1.00 80.25 80 VAL A C 1
ATOM 594 O O . VAL A 1 80 ? 9.441 -13.431 -16.852 1.00 80.25 80 VAL A O 1
ATOM 597 N N . ARG A 1 81 ? 8.838 -11.900 -18.384 1.00 79.94 81 ARG A N 1
ATOM 598 C CA . ARG A 1 81 ? 7.447 -11.782 -17.913 1.00 79.94 81 ARG A CA 1
ATOM 599 C C . ARG A 1 81 ? 6.673 -13.089 -18.087 1.00 79.94 81 ARG A C 1
ATOM 601 O O . ARG A 1 81 ? 6.020 -13.532 -17.147 1.00 79.94 81 ARG A O 1
ATOM 608 N N . LYS A 1 82 ? 6.776 -13.732 -19.256 1.00 79.06 82 LYS A N 1
ATOM 609 C CA . LYS A 1 82 ? 6.124 -15.026 -19.526 1.00 79.06 82 LYS A CA 1
ATOM 610 C C . LYS A 1 82 ? 6.672 -16.148 -18.644 1.00 79.06 82 LYS A C 1
ATOM 612 O O . LYS A 1 82 ? 5.883 -16.927 -18.116 1.00 79.06 82 LYS A O 1
ATOM 617 N N . LEU A 1 83 ? 7.989 -16.192 -18.433 1.00 81.62 83 LEU A N 1
ATOM 618 C CA . LEU A 1 83 ? 8.607 -17.149 -17.514 1.00 81.62 83 LEU A CA 1
ATOM 619 C C . LEU A 1 83 ? 8.124 -16.935 -16.071 1.00 81.62 83 LEU A C 1
ATOM 621 O O . LEU A 1 83 ? 7.719 -17.893 -15.418 1.00 81.62 83 LEU A O 1
ATOM 625 N N . GLY A 1 84 ? 8.092 -15.683 -15.603 1.00 77.44 84 GLY A N 1
ATOM 626 C CA . GLY A 1 84 ? 7.566 -15.324 -14.283 1.00 77.44 84 GLY A CA 1
ATOM 627 C C . GLY A 1 84 ? 6.112 -15.764 -14.100 1.00 77.44 84 GLY A C 1
ATOM 628 O O . GLY A 1 84 ? 5.808 -16.469 -13.141 1.00 77.44 84 GLY A O 1
ATOM 629 N N . GLN A 1 85 ? 5.231 -15.451 -15.057 1.00 77.25 85 GLN A N 1
ATOM 630 C CA . GLN A 1 85 ? 3.823 -15.877 -15.042 1.00 77.25 85 GLN A CA 1
ATOM 631 C C . GLN A 1 85 ? 3.663 -17.402 -14.967 1.00 77.25 85 GLN A C 1
ATOM 633 O O . GLN A 1 85 ? 2.808 -17.890 -14.232 1.00 77.25 85 GLN A O 1
ATOM 638 N N . MET A 1 86 ? 4.502 -18.153 -15.685 1.00 77.88 86 MET A N 1
ATOM 639 C CA . MET A 1 86 ? 4.476 -19.618 -15.674 1.00 77.88 86 MET A CA 1
ATOM 640 C C . MET A 1 86 ? 4.997 -20.208 -14.354 1.00 77.88 86 MET A C 1
ATOM 642 O O . MET A 1 86 ? 4.525 -21.254 -13.915 1.00 77.88 86 MET A O 1
ATOM 646 N N . MET A 1 87 ? 5.948 -19.535 -13.703 1.00 73.69 87 MET A N 1
ATOM 647 C CA . MET A 1 87 ? 6.543 -19.978 -12.437 1.00 73.69 87 MET A CA 1
ATOM 648 C C . MET A 1 87 ? 5.763 -19.536 -11.187 1.00 73.69 87 MET A C 1
ATOM 650 O O . MET A 1 87 ? 5.995 -20.091 -10.112 1.00 73.69 87 MET A O 1
ATOM 654 N N . ARG A 1 88 ? 4.806 -18.602 -11.301 1.00 70.19 88 ARG A N 1
ATOM 655 C CA . ARG A 1 88 ? 3.912 -18.169 -10.204 1.00 70.19 88 ARG A CA 1
ATOM 656 C C . ARG A 1 88 ? 3.302 -19.303 -9.367 1.00 70.19 88 ARG A C 1
ATOM 658 O O . ARG A 1 88 ? 3.430 -19.220 -8.145 1.00 70.19 88 ARG A O 1
ATOM 665 N N . PRO A 1 89 ? 2.691 -20.361 -9.944 1.00 67.50 89 PRO A N 1
ATOM 666 C CA . PRO A 1 89 ? 2.098 -21.442 -9.148 1.00 67.50 89 PRO A CA 1
ATOM 667 C C . PRO A 1 89 ? 3.124 -22.223 -8.309 1.00 67.50 89 PRO A C 1
ATOM 669 O O . PRO A 1 89 ? 2.759 -22.813 -7.298 1.00 67.50 89 PRO A O 1
ATOM 672 N N . PHE A 1 90 ? 4.408 -22.184 -8.675 1.00 63.88 90 PHE A N 1
ATOM 673 C CA . PHE A 1 90 ? 5.497 -22.829 -7.934 1.00 63.88 90 PHE A CA 1
ATOM 674 C C . PHE A 1 90 ? 6.248 -21.869 -6.996 1.00 63.88 90 PHE A C 1
ATOM 676 O O . PHE A 1 90 ? 6.991 -22.319 -6.123 1.00 63.88 90 PHE A O 1
ATOM 683 N N . GLY A 1 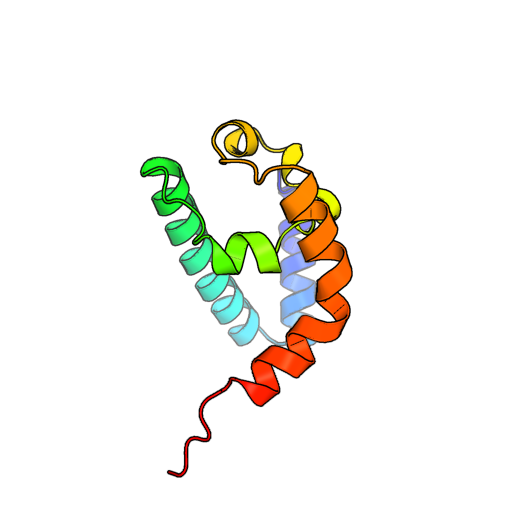91 ? 6.043 -20.553 -7.123 1.00 63.94 91 GLY A N 1
ATOM 684 C CA . GLY A 1 91 ? 6.750 -19.536 -6.339 1.00 63.94 91 GLY A CA 1
ATOM 685 C C . GLY A 1 91 ? 6.462 -19.602 -4.836 1.00 63.94 91 GLY A C 1
ATOM 686 O O . GLY A 1 91 ? 7.376 -19.423 -4.033 1.00 63.94 91 GLY A O 1
ATOM 687 N N . SER A 1 92 ? 5.227 -19.933 -4.439 1.00 60.81 92 SER A N 1
ATOM 688 C CA . SER A 1 92 ? 4.857 -20.102 -3.023 1.00 60.81 92 SER A CA 1
ATOM 689 C C . SER A 1 92 ? 5.485 -21.353 -2.393 1.00 60.81 92 SER A C 1
ATOM 691 O O . SER A 1 92 ? 5.837 -21.346 -1.214 1.00 60.81 92 SER A O 1
ATOM 693 N N . VAL A 1 93 ? 5.679 -22.409 -3.189 1.00 61.50 93 VAL A N 1
ATOM 694 C CA . VAL A 1 93 ? 6.352 -23.647 -2.774 1.00 61.50 93 VAL A CA 1
ATOM 695 C C . VAL A 1 93 ? 7.855 -23.409 -2.653 1.00 61.50 93 VAL A C 1
ATOM 697 O O . VAL A 1 93 ? 8.458 -23.775 -1.648 1.00 61.50 93 VAL A O 1
ATOM 700 N N . MET A 1 94 ? 8.456 -22.723 -3.626 1.00 60.06 94 MET A N 1
ATOM 701 C CA . MET A 1 94 ? 9.889 -22.438 -3.628 1.00 60.06 94 MET A CA 1
ATOM 702 C C . MET A 1 94 ? 10.285 -21.444 -2.524 1.00 60.06 94 MET A C 1
ATOM 704 O O . MET A 1 94 ? 11.288 -21.671 -1.857 1.00 60.06 94 MET A O 1
ATOM 708 N N . MET A 1 95 ? 9.465 -20.422 -2.235 1.00 62.22 95 MET A N 1
ATOM 709 C CA . MET A 1 95 ? 9.657 -19.527 -1.078 1.00 62.22 95 MET A CA 1
ATOM 710 C C . MET A 1 95 ? 9.569 -20.266 0.264 1.00 62.22 95 MET A C 1
ATOM 712 O O . MET A 1 95 ? 10.330 -19.950 1.169 1.00 62.22 95 MET A O 1
ATOM 716 N N . LYS A 1 96 ? 8.698 -21.277 0.402 1.00 63.69 96 LYS A N 1
ATOM 717 C CA . LYS A 1 96 ? 8.642 -22.122 1.612 1.00 63.69 96 LYS A CA 1
ATOM 718 C C . LYS A 1 96 ? 9.871 -23.018 1.782 1.00 63.69 96 LYS A C 1
ATOM 720 O O . LYS A 1 96 ? 10.223 -23.335 2.910 1.00 63.69 96 LYS A O 1
ATOM 725 N N . VAL A 1 97 ? 10.498 -23.435 0.683 1.00 63.28 97 VAL A N 1
ATOM 726 C CA . VAL A 1 97 ? 11.695 -24.296 0.694 1.00 63.28 97 VAL A CA 1
ATOM 727 C C . VAL A 1 97 ? 12.985 -23.485 0.874 1.00 63.28 97 VAL A C 1
ATOM 729 O O . VAL A 1 97 ? 13.918 -23.970 1.506 1.00 63.28 97 VAL A O 1
ATOM 732 N N . LEU A 1 98 ? 13.039 -22.260 0.339 1.00 63.62 98 LEU A N 1
ATOM 733 C CA . LEU A 1 98 ? 14.174 -21.334 0.466 1.00 63.62 98 LEU A CA 1
ATOM 734 C C . LEU A 1 98 ? 14.094 -20.411 1.685 1.00 63.62 98 LEU A C 1
ATOM 736 O O . LEU A 1 98 ? 15.087 -19.754 1.993 1.00 63.62 98 LEU A O 1
ATOM 740 N N . ALA A 1 99 ? 12.949 -20.346 2.372 1.00 64.88 99 ALA A N 1
ATOM 741 C CA . ALA A 1 99 ? 12.878 -19.701 3.673 1.00 64.88 99 ALA A CA 1
ATOM 742 C C . ALA A 1 99 ? 13.897 -20.395 4.592 1.00 64.88 99 ALA A C 1
ATOM 744 O O . ALA A 1 99 ? 13.817 -21.618 4.757 1.00 64.88 99 ALA A O 1
ATOM 745 N N . PRO A 1 100 ? 14.874 -19.663 5.157 1.00 63.38 100 PRO A N 1
ATOM 746 C CA . PRO A 1 100 ? 15.778 -20.256 6.124 1.00 63.38 100 PRO A CA 1
ATOM 747 C C . PRO A 1 100 ? 14.928 -20.864 7.239 1.00 63.38 100 PRO A C 1
ATOM 749 O O . PRO A 1 100 ? 13.998 -20.226 7.738 1.00 63.38 100 PRO A O 1
ATOM 752 N N . LYS A 1 101 ? 15.216 -22.117 7.600 1.00 62.53 101 LYS A N 1
ATOM 753 C CA . LYS A 1 101 ? 14.688 -22.690 8.835 1.00 62.53 101 LYS A CA 1
ATOM 754 C C . LYS A 1 101 ? 15.238 -21.828 9.966 1.00 62.53 101 LYS A C 1
ATOM 756 O O . LYS A 1 101 ? 16.413 -21.938 10.304 1.00 62.53 101 LYS A O 1
ATOM 761 N N . ASN A 1 102 ? 14.421 -20.918 10.484 1.00 55.06 102 ASN A N 1
ATOM 762 C CA . ASN A 1 102 ? 14.702 -20.315 11.773 1.00 55.06 102 ASN A CA 1
ATOM 763 C C . ASN A 1 102 ? 14.491 -21.418 12.809 1.00 55.06 102 ASN A C 1
ATOM 765 O O . ASN A 1 102 ? 13.366 -21.676 13.225 1.00 55.06 102 ASN A O 1
ATOM 769 N N . ASP A 1 103 ? 15.580 -22.085 13.172 1.00 61.81 103 ASP A N 1
ATOM 770 C CA . ASP A 1 103 ? 15.668 -22.866 14.399 1.00 61.81 103 ASP A CA 1
ATOM 771 C C . ASP A 1 103 ? 16.004 -21.904 15.553 1.00 61.81 103 ASP A C 1
ATOM 773 O O . ASP A 1 103 ? 17.124 -21.940 16.052 1.00 61.81 103 ASP A O 1
ATOM 777 N N . VAL A 1 104 ? 15.070 -21.009 15.919 1.00 46.59 104 VAL A N 1
ATOM 778 C CA . VAL A 1 104 ? 14.950 -20.345 17.241 1.00 46.59 104 VAL A CA 1
ATOM 779 C C . VAL A 1 104 ? 13.507 -19.893 17.443 1.00 46.59 104 VAL A C 1
ATOM 781 O O . VAL A 1 104 ? 13.005 -19.148 16.569 1.00 46.59 104 VAL A O 1
#